Protein AF-A0A7H4P7T0-F1 (afdb_monomer)

pLDDT: mean 89.49, std 13.35, range [50.94, 98.62]

Structure (mmCIF, N/CA/C/O backbone):
data_AF-A0A7H4P7T0-F1
#
_entry.id   AF-A0A7H4P7T0-F1
#
loop_
_atom_site.group_PDB
_atom_site.id
_atom_site.type_symbol
_atom_site.label_atom_id
_atom_site.label_alt_id
_atom_site.label_comp_id
_atom_site.label_asym_id
_atom_site.label_entity_id
_atom_site.label_seq_id
_atom_site.pdbx_PDB_ins_code
_atom_site.Cartn_x
_atom_site.Cartn_y
_atom_site.Cartn_z
_atom_site.occupancy
_atom_site.B_iso_or_equiv
_atom_site.auth_seq_id
_atom_site.auth_comp_id
_atom_site.auth_asym_id
_atom_site.auth_atom_id
_atom_site.pdbx_PDB_model_num
ATOM 1 N N . MET A 1 1 ? 16.110 7.468 -2.937 1.00 66.06 1 MET A N 1
ATOM 2 C CA . MET A 1 1 ? 14.788 7.053 -2.421 1.00 66.06 1 MET A CA 1
ATOM 3 C C . MET A 1 1 ? 14.687 5.543 -2.537 1.00 66.06 1 MET A C 1
ATOM 5 O O . MET A 1 1 ? 15.011 5.024 -3.598 1.00 66.06 1 MET A O 1
ATOM 9 N N . THR A 1 2 ? 14.296 4.847 -1.471 1.00 93.00 2 THR A N 1
ATOM 10 C CA . THR A 1 2 ? 14.034 3.398 -1.492 1.00 93.00 2 THR A CA 1
ATOM 11 C C . THR A 1 2 ? 12.527 3.155 -1.460 1.00 93.00 2 THR A C 1
ATOM 13 O O . THR A 1 2 ? 11.781 3.988 -0.949 1.00 93.00 2 THR A O 1
ATOM 16 N N . TYR A 1 3 ? 12.060 2.010 -1.962 1.00 95.00 3 TYR A N 1
ATOM 17 C CA . TYR A 1 3 ? 10.635 1.663 -1.866 1.00 95.00 3 TYR A CA 1
ATOM 18 C C . TYR A 1 3 ? 10.163 1.486 -0.418 1.00 95.00 3 TYR A C 1
ATOM 20 O O . TYR A 1 3 ? 9.003 1.752 -0.134 1.00 95.00 3 TYR A O 1
ATOM 28 N N . SER A 1 4 ? 11.056 1.110 0.504 1.00 94.56 4 SER A N 1
ATOM 29 C CA . SER A 1 4 ? 10.749 1.062 1.938 1.00 94.56 4 SER A CA 1
ATOM 30 C C . SER A 1 4 ? 10.454 2.442 2.525 1.00 94.56 4 SER A C 1
ATOM 32 O O . SER A 1 4 ? 9.497 2.578 3.276 1.00 94.56 4 SER A O 1
ATOM 34 N N . ALA A 1 5 ? 11.226 3.468 2.149 1.00 97.19 5 ALA A N 1
ATOM 35 C CA . ALA A 1 5 ? 10.965 4.839 2.582 1.00 97.19 5 ALA A CA 1
ATOM 36 C C . ALA A 1 5 ? 9.631 5.347 2.013 1.00 97.19 5 ALA A C 1
ATOM 38 O O . ALA A 1 5 ? 8.792 5.819 2.766 1.00 97.19 5 ALA A O 1
ATOM 39 N N . MET A 1 6 ? 9.378 5.130 0.715 1.00 97.12 6 MET A N 1
ATOM 40 C CA . MET A 1 6 ? 8.098 5.510 0.101 1.00 97.12 6 MET A CA 1
ATOM 41 C C . MET A 1 6 ? 6.900 4.774 0.723 1.00 97.12 6 MET A C 1
ATOM 43 O O . MET A 1 6 ? 5.821 5.342 0.836 1.00 97.12 6 MET A O 1
ATOM 47 N N . ALA A 1 7 ? 7.061 3.507 1.118 1.00 97.56 7 ALA A N 1
ATOM 48 C CA . ALA A 1 7 ? 6.014 2.757 1.807 1.00 97.56 7 ALA A CA 1
ATOM 49 C C . ALA A 1 7 ? 5.692 3.352 3.185 1.00 97.56 7 ALA A C 1
ATOM 51 O O . ALA A 1 7 ? 4.520 3.419 3.550 1.00 97.56 7 ALA A O 1
ATOM 52 N N . GLN A 1 8 ? 6.709 3.808 3.921 1.00 98.31 8 GLN A N 1
ATOM 53 C CA . GLN A 1 8 ? 6.505 4.497 5.193 1.00 98.31 8 GLN A CA 1
ATOM 54 C C . GLN A 1 8 ? 5.771 5.828 4.988 1.00 98.31 8 GLN A C 1
ATOM 56 O O . GLN A 1 8 ? 4.786 6.073 5.673 1.00 98.31 8 GLN A O 1
ATOM 61 N N . ASP A 1 9 ? 6.158 6.617 3.982 1.00 98.06 9 ASP A N 1
ATOM 62 C CA . ASP A 1 9 ? 5.473 7.877 3.658 1.00 98.06 9 ASP A CA 1
ATOM 63 C C . ASP A 1 9 ? 3.984 7.647 3.323 1.00 98.06 9 ASP A C 1
ATOM 65 O O . ASP A 1 9 ? 3.109 8.406 3.748 1.00 98.06 9 ASP A O 1
ATOM 69 N N . LEU A 1 10 ? 3.665 6.569 2.591 1.00 97.88 10 LEU A N 1
ATOM 70 C CA . LEU A 1 10 ? 2.275 6.177 2.327 1.00 97.88 10 LEU A CA 1
ATOM 71 C C . LEU A 1 10 ? 1.534 5.803 3.618 1.00 97.88 10 LEU A C 1
ATOM 73 O O . LEU A 1 10 ? 0.383 6.201 3.796 1.00 97.88 10 LEU A O 1
ATOM 77 N N . LEU A 1 11 ? 2.172 5.042 4.509 1.00 98.44 11 LEU A N 1
ATOM 78 C CA . LEU A 1 11 ? 1.588 4.636 5.787 1.00 98.44 11 LEU A CA 1
ATOM 79 C C . LEU A 1 11 ? 1.288 5.848 6.679 1.00 98.44 11 LEU A C 1
ATOM 81 O O . LEU A 1 11 ? 0.195 5.940 7.241 1.00 98.44 11 LEU A O 1
ATOM 85 N N . ASP A 1 12 ? 2.227 6.786 6.759 1.00 98.62 12 ASP A N 1
ATOM 86 C CA . ASP A 1 12 ? 2.089 8.017 7.535 1.00 98.62 12 ASP A CA 1
ATOM 87 C C . ASP A 1 12 ? 0.959 8.882 6.965 1.00 98.62 12 ASP A C 1
ATOM 89 O O . ASP A 1 12 ? 0.071 9.299 7.707 1.00 98.62 12 ASP A O 1
ATOM 93 N N . THR A 1 13 ? 0.881 9.009 5.636 1.00 98.44 13 THR A N 1
ATOM 94 C CA . THR A 1 13 ? -0.222 9.708 4.954 1.00 98.44 13 THR A CA 1
ATOM 95 C C . THR A 1 13 ? -1.589 9.102 5.293 1.00 98.44 13 THR A C 1
ATOM 97 O O . THR A 1 13 ? -2.551 9.831 5.560 1.00 98.44 13 THR A O 1
ATOM 100 N N . LEU A 1 14 ? -1.709 7.767 5.300 1.00 98.44 14 LEU A N 1
ATOM 101 C CA . LEU A 1 14 ? -2.956 7.104 5.692 1.00 98.44 14 LEU A CA 1
ATOM 102 C C . LEU A 1 14 ? -3.310 7.386 7.158 1.00 98.44 14 LEU A C 1
ATOM 104 O O . LEU A 1 14 ? -4.483 7.582 7.468 1.00 98.44 14 LEU A O 1
ATOM 108 N N . ASN A 1 15 ? -2.320 7.388 8.055 1.00 98.44 15 ASN A N 1
ATOM 109 C CA . ASN A 1 15 ? -2.521 7.658 9.480 1.00 98.44 15 ASN A CA 1
ATOM 110 C C . ASN A 1 15 ? -2.985 9.097 9.720 1.00 98.44 15 ASN A C 1
ATOM 112 O O . ASN A 1 15 ? -3.973 9.308 10.420 1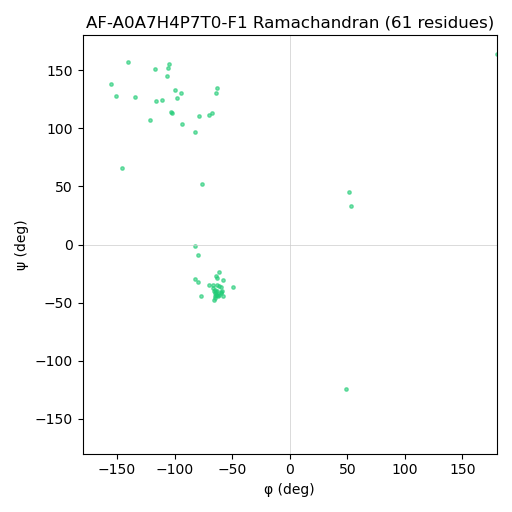.00 98.44 15 ASN A O 1
ATOM 116 N N . GLU A 1 16 ? -2.317 10.069 9.098 1.00 98.62 16 GLU A N 1
ATOM 117 C CA . GLU A 1 16 ? -2.679 11.489 9.161 1.00 98.62 16 GLU A CA 1
ATOM 118 C C . GLU A 1 16 ? -4.090 11.737 8.619 1.00 98.62 16 GLU A C 1
ATOM 120 O O . GLU A 1 16 ? -4.848 12.529 9.176 1.00 98.62 16 GLU A O 1
ATOM 125 N N . SER A 1 17 ? -4.470 10.999 7.574 1.00 98.25 17 SER A N 1
ATOM 126 C CA . SER A 1 17 ? -5.806 11.066 6.974 1.00 98.25 17 SER A CA 1
ATOM 127 C C . SER A 1 17 ? -6.855 10.224 7.712 1.00 98.25 17 SER A C 1
ATOM 129 O O . SER A 1 17 ? -8.011 10.199 7.295 1.00 98.25 17 SER A O 1
ATOM 131 N N . GLN A 1 18 ? -6.470 9.508 8.776 1.00 98.25 18 GLN A N 1
ATOM 132 C CA . GLN A 1 18 ? -7.319 8.563 9.513 1.00 98.25 18 GLN A CA 1
ATOM 133 C C . GLN A 1 18 ? -7.978 7.495 8.614 1.00 98.25 18 GLN A C 1
ATOM 135 O O . GLN A 1 18 ? -9.094 7.041 8.865 1.00 98.25 18 GLN A O 1
ATOM 140 N N . IL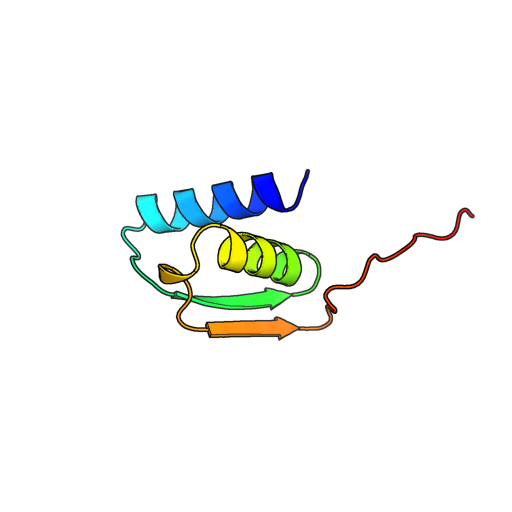E A 1 19 ? -7.287 7.076 7.551 1.00 98.50 19 ILE A N 1
ATOM 141 C CA . ILE A 1 19 ? -7.747 6.039 6.624 1.00 98.50 19 ILE A CA 1
ATOM 142 C C . ILE A 1 19 ? -7.181 4.700 7.082 1.00 98.50 19 ILE A C 1
ATOM 144 O O . ILE A 1 19 ? -6.015 4.385 6.852 1.00 98.50 19 ILE A O 1
ATOM 148 N N . GLU A 1 20 ? -8.010 3.873 7.708 1.00 98.06 20 GLU A N 1
ATOM 149 C CA . GLU A 1 20 ? -7.572 2.561 8.198 1.00 98.06 20 GLU A CA 1
ATOM 150 C C . GLU A 1 20 ? -7.214 1.597 7.062 1.00 98.06 20 GLU A C 1
ATOM 152 O O . GLU A 1 20 ? -6.281 0.809 7.189 1.00 98.06 20 GLU A O 1
ATOM 157 N N . LYS A 1 21 ? -7.914 1.662 5.927 1.00 98.19 21 LYS A N 1
ATOM 158 C CA . LYS A 1 21 ? -7.718 0.734 4.811 1.00 98.19 21 LYS A CA 1
ATOM 159 C C . LYS A 1 21 ? -8.148 1.363 3.490 1.00 98.19 21 LYS A C 1
ATOM 161 O O . LYS A 1 21 ? -9.193 2.007 3.437 1.00 98.19 21 LYS A O 1
ATOM 166 N N . ALA A 1 22 ? -7.378 1.157 2.421 1.00 98.19 22 ALA A N 1
ATOM 167 C CA . ALA A 1 22 ? -7.650 1.767 1.117 1.00 98.19 22 ALA A CA 1
ATOM 168 C C . ALA A 1 22 ? -7.388 0.829 -0.068 1.00 98.19 22 ALA A C 1
ATOM 170 O O . ALA A 1 22 ? -6.600 -0.116 0.014 1.00 98.19 22 ALA A O 1
ATOM 171 N N . THR A 1 23 ? -8.045 1.122 -1.192 1.00 98.25 23 THR A N 1
ATOM 172 C CA . THR A 1 23 ? -7.689 0.569 -2.503 1.00 98.25 23 THR A CA 1
ATOM 173 C C . THR A 1 23 ? -6.771 1.550 -3.212 1.00 98.25 23 THR A C 1
ATOM 175 O O . THR A 1 23 ? -7.087 2.732 -3.324 1.00 98.25 23 THR A O 1
A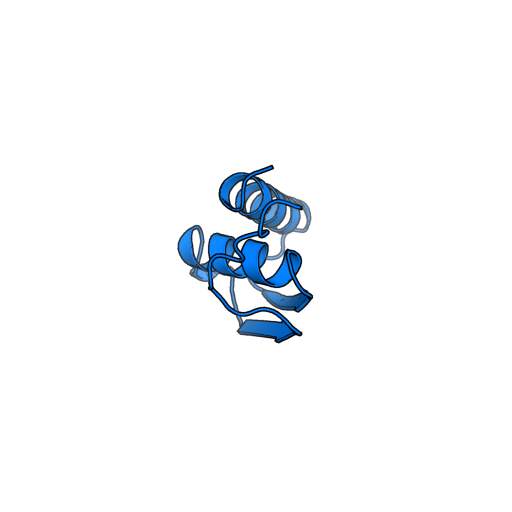TOM 178 N N . PHE A 1 24 ? -5.652 1.048 -3.718 1.00 97.50 24 PHE A N 1
ATOM 179 C CA . PHE A 1 24 ? -4.627 1.852 -4.363 1.00 97.50 24 PHE A CA 1
ATOM 180 C C . PHE A 1 24 ? -4.629 1.655 -5.873 1.00 97.50 24 PHE A C 1
ATOM 182 O O . PHE A 1 24 ? -4.825 0.546 -6.372 1.00 97.50 24 PHE A O 1
ATOM 189 N N . ILE A 1 25 ? -4.337 2.732 -6.596 1.00 96.00 25 ILE A N 1
ATOM 190 C CA . ILE A 1 25 ? -4.060 2.703 -8.031 1.00 96.00 25 ILE A CA 1
ATOM 191 C C . ILE A 1 25 ? -2.658 3.280 -8.215 1.00 96.00 25 ILE A C 1
ATOM 193 O O . ILE A 1 25 ? -2.444 4.474 -8.023 1.00 96.00 25 ILE A O 1
ATOM 197 N N . GLY A 1 26 ? -1.690 2.418 -8.521 1.00 92.56 26 GLY A N 1
ATOM 198 C CA . GLY A 1 26 ? -0.282 2.785 -8.642 1.00 92.56 26 GLY A CA 1
ATOM 199 C C . GLY A 1 26 ? 0.202 2.698 -10.085 1.00 92.56 26 GLY A C 1
ATOM 200 O O . GLY A 1 26 ? 0.124 1.636 -10.699 1.00 92.56 26 GLY A O 1
ATOM 201 N N . HIS A 1 27 ? 0.748 3.794 -10.611 1.00 93.00 27 HIS A N 1
ATOM 202 C CA . HIS A 1 27 ? 1.399 3.833 -11.923 1.00 93.00 27 HIS A CA 1
ATOM 203 C C . HIS A 1 27 ? 2.922 3.762 -11.771 1.00 93.00 27 HIS A C 1
ATOM 205 O O . HIS A 1 27 ? 3.488 4.500 -10.958 1.00 93.00 27 HIS A O 1
ATOM 211 N N . SER A 1 28 ? 3.595 2.913 -12.556 1.00 88.25 28 SER A N 1
ATOM 212 C CA . SER A 1 28 ? 5.061 2.802 -12.567 1.00 88.25 28 SER A CA 1
ATOM 213 C C . SER A 1 28 ? 5.647 2.667 -11.142 1.00 88.25 28 SER A C 1
ATOM 215 O O . SER A 1 28 ? 5.223 1.809 -10.364 1.00 88.25 28 SER A O 1
ATOM 217 N N . MET A 1 29 ? 6.570 3.550 -10.746 1.00 92.19 29 MET A N 1
ATOM 218 C CA . MET A 1 29 ? 7.164 3.616 -9.403 1.00 92.19 29 MET A CA 1
ATOM 219 C C . MET A 1 29 ? 6.126 3.598 -8.266 1.00 92.19 29 MET A C 1
ATOM 221 O O . MET A 1 29 ? 6.359 2.957 -7.242 1.00 92.19 29 MET A O 1
ATOM 225 N N . GLY A 1 30 ? 4.966 4.239 -8.452 1.00 92.31 30 GLY A N 1
ATOM 226 C CA . GLY A 1 30 ? 3.899 4.262 -7.452 1.00 92.31 30 GLY A CA 1
ATOM 227 C C . GLY A 1 30 ? 3.331 2.873 -7.161 1.00 92.31 30 GLY A C 1
ATOM 228 O O . GLY A 1 30 ? 3.039 2.556 -6.013 1.00 92.31 30 GLY A O 1
ATOM 229 N N . GLY A 1 31 ? 3.254 1.995 -8.168 1.00 94.06 31 GLY A N 1
ATOM 230 C CA . GLY A 1 31 ? 2.837 0.608 -7.954 1.00 94.06 31 GLY A CA 1
ATOM 231 C C . GLY A 1 31 ? 3.839 -0.173 -7.102 1.00 94.06 31 GLY A C 1
ATOM 232 O O . GLY A 1 31 ? 3.432 -0.887 -6.190 1.00 94.06 31 GLY A O 1
ATOM 233 N N . LYS A 1 32 ? 5.148 0.026 -7.314 1.00 93.00 32 LYS A N 1
ATOM 234 C CA . LYS A 1 32 ? 6.194 -0.591 -6.477 1.00 93.00 32 LYS A CA 1
ATOM 235 C C . LYS A 1 32 ? 6.194 -0.064 -5.042 1.00 93.00 32 LYS A C 1
ATOM 237 O O . LYS A 1 32 ? 6.396 -0.849 -4.119 1.00 93.00 32 LYS A O 1
ATOM 242 N N . ALA A 1 33 ? 5.929 1.226 -4.840 1.00 95.81 33 ALA A N 1
ATOM 243 C CA . ALA A 1 33 ? 5.775 1.793 -3.502 1.00 95.81 33 ALA A CA 1
ATOM 244 C C . ALA A 1 33 ? 4.597 1.151 -2.748 1.00 95.81 33 ALA A C 1
ATOM 246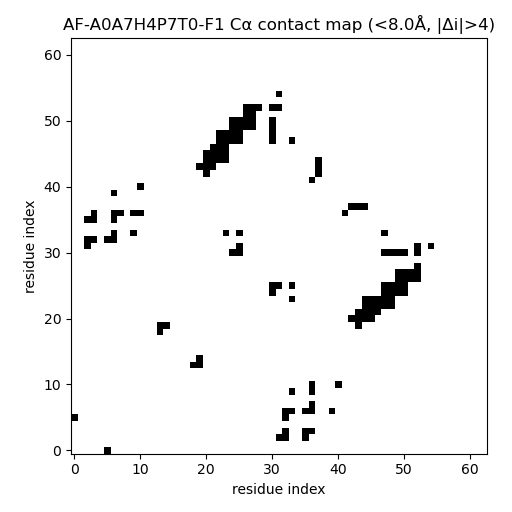 O O . ALA A 1 33 ? 4.751 0.752 -1.596 1.00 95.81 33 ALA A O 1
ATOM 247 N N . VAL A 1 34 ? 3.450 0.954 -3.410 1.00 96.50 34 VAL A N 1
ATOM 248 C CA . VAL A 1 34 ? 2.302 0.278 -2.782 1.00 96.50 34 VAL A CA 1
ATOM 249 C C . VAL A 1 34 ? 2.557 -1.217 -2.576 1.00 96.50 34 VAL A C 1
ATOM 251 O O . VAL A 1 34 ? 2.145 -1.767 -1.560 1.00 96.50 34 VAL A O 1
ATOM 254 N N . MET A 1 35 ? 3.274 -1.892 -3.481 1.00 94.75 35 MET A N 1
ATOM 255 C CA . MET A 1 35 ? 3.706 -3.278 -3.246 1.00 94.75 35 MET A CA 1
ATOM 256 C C . MET A 1 35 ? 4.592 -3.373 -1.997 1.00 94.75 35 MET A C 1
ATOM 258 O O . MET A 1 35 ? 4.388 -4.262 -1.172 1.00 94.75 35 MET A O 1
ATOM 262 N N . ALA A 1 36 ? 5.517 -2.431 -1.799 1.00 96.25 36 ALA A N 1
ATOM 263 C CA . ALA A 1 36 ? 6.310 -2.361 -0.575 1.00 96.25 36 ALA A CA 1
ATOM 264 C C . ALA A 1 36 ? 5.444 -2.074 0.667 1.00 96.25 36 ALA A C 1
ATOM 266 O O . ALA A 1 36 ? 5.625 -2.737 1.687 1.00 96.25 36 ALA A O 1
ATOM 267 N N . LEU A 1 37 ? 4.450 -1.180 0.573 1.00 97.75 37 LEU A N 1
ATOM 268 C CA . LEU A 1 37 ? 3.469 -0.963 1.645 1.00 97.75 37 LEU A CA 1
ATOM 269 C C . LEU A 1 37 ? 2.691 -2.244 1.968 1.00 97.75 37 LEU A C 1
ATOM 271 O O . LEU A 1 37 ? 2.492 -2.546 3.136 1.00 97.75 37 LEU A O 1
ATOM 275 N N . SER A 1 38 ? 2.300 -3.030 0.963 1.00 96.06 38 SER A N 1
ATOM 276 C CA . SER A 1 38 ? 1.572 -4.286 1.185 1.00 96.06 38 SER A CA 1
ATOM 277 C C . SER A 1 38 ? 2.386 -5.325 1.963 1.00 96.06 38 SER A C 1
ATOM 279 O O . SER A 1 38 ? 1.809 -6.121 2.696 1.00 96.06 38 SER A O 1
ATOM 281 N N . ALA A 1 39 ? 3.717 -5.295 1.844 1.00 95.62 39 ALA A N 1
ATOM 282 C CA . ALA A 1 39 ? 4.610 -6.137 2.633 1.00 95.62 39 ALA A CA 1
ATOM 283 C C . ALA A 1 39 ? 4.838 -5.584 4.051 1.00 95.62 39 ALA A C 1
ATOM 285 O O . ALA A 1 39 ? 5.032 -6.361 4.982 1.00 95.62 39 ALA A O 1
ATOM 286 N N . LEU A 1 40 ? 4.822 -4.257 4.209 1.00 96.81 40 LEU A N 1
ATOM 287 C CA . LEU A 1 40 ? 5.020 -3.566 5.485 1.00 96.81 40 LEU A CA 1
ATOM 288 C C . LEU A 1 40 ? 3.772 -3.599 6.386 1.00 96.81 40 LEU A C 1
ATOM 290 O O . LEU A 1 40 ? 3.896 -3.830 7.584 1.00 96.81 40 LEU A O 1
ATOM 294 N N . ALA A 1 41 ? 2.594 -3.343 5.815 1.00 97.69 41 ALA A N 1
ATOM 295 C CA . ALA A 1 41 ? 1.328 -3.125 6.516 1.00 97.69 41 ALA A CA 1
ATOM 296 C C . ALA A 1 41 ? 0.144 -3.689 5.690 1.00 97.69 41 ALA A C 1
ATOM 298 O O . ALA A 1 41 ? -0.680 -2.930 5.159 1.00 97.69 41 ALA A O 1
ATOM 299 N N . PRO A 1 42 ? 0.066 -5.022 5.497 1.00 97.56 42 PRO A N 1
ATOM 300 C CA . PRO A 1 42 ? -0.923 -5.666 4.623 1.00 97.56 42 PRO A CA 1
ATOM 301 C C . PRO A 1 42 ? -2.376 -5.359 5.008 1.00 97.56 42 PRO A C 1
ATOM 303 O O . PRO A 1 42 ? -3.250 -5.289 4.143 1.00 97.56 42 PRO A O 1
ATOM 306 N N . GLU A 1 43 ? -2.654 -5.134 6.292 1.00 98.12 43 GLU A N 1
ATOM 307 C CA . GLU A 1 43 ? -3.976 -4.783 6.812 1.00 98.12 43 GLU A CA 1
ATOM 308 C C . GLU A 1 43 ? -4.517 -3.462 6.248 1.00 98.12 43 GLU A C 1
ATOM 310 O O . GLU A 1 43 ? -5.734 -3.283 6.158 1.00 98.12 43 GLU A O 1
ATOM 315 N N . ARG A 1 44 ? -3.623 -2.578 5.789 1.00 98.06 44 ARG A N 1
ATOM 316 C CA . ARG A 1 44 ? -3.955 -1.271 5.207 1.00 98.06 44 ARG A CA 1
ATOM 317 C C . ARG A 1 44 ? -4.402 -1.357 3.748 1.00 98.06 44 ARG A C 1
ATOM 319 O O . ARG A 1 44 ? -4.907 -0.373 3.202 1.00 98.06 44 ARG A O 1
ATOM 326 N N . ILE A 1 45 ? -4.268 -2.523 3.110 1.00 97.69 45 ILE A N 1
ATOM 327 C CA . ILE A 1 45 ? -4.568 -2.726 1.689 1.00 97.69 45 ILE A CA 1
ATOM 328 C C . ILE A 1 45 ? -5.911 -3.446 1.515 1.00 97.69 45 ILE A C 1
ATOM 330 O O . ILE A 1 45 ? -6.072 -4.614 1.865 1.00 97.69 45 ILE A O 1
ATOM 334 N N . ALA A 1 46 ? -6.897 -2.763 0.932 1.00 97.94 46 ALA A N 1
ATOM 335 C CA . ALA A 1 46 ? -8.114 -3.395 0.408 1.00 97.94 46 ALA A CA 1
ATOM 336 C C . ALA A 1 46 ? -7.910 -3.977 -0.994 1.00 97.94 46 ALA A C 1
ATOM 338 O O . ALA A 1 46 ? -8.534 -4.978 -1.338 1.00 97.94 46 ALA A O 1
ATOM 339 N N . GLY A 1 47 ? -7.020 -3.378 -1.783 1.00 95.88 47 GLY A N 1
ATOM 340 C CA . GLY A 1 47 ? -6.648 -3.852 -3.109 1.00 95.88 47 GLY A CA 1
ATOM 341 C C . GLY A 1 47 ? -5.611 -2.942 -3.762 1.00 95.88 47 GLY A C 1
ATOM 342 O O . GLY A 1 47 ? -5.409 -1.807 -3.330 1.00 95.88 47 GLY A O 1
ATOM 343 N N . LEU A 1 48 ? -4.963 -3.443 -4.812 1.00 94.44 48 LEU A N 1
ATOM 344 C CA . LEU A 1 48 ? -4.011 -2.691 -5.626 1.00 94.44 48 LEU A CA 1
ATOM 345 C C . LEU A 1 48 ? -4.287 -2.943 -7.109 1.00 94.44 48 LEU A C 1
ATOM 347 O O . LEU A 1 48 ? -4.290 -4.086 -7.560 1.00 94.44 48 LEU A O 1
ATOM 351 N N . VAL A 1 49 ? -4.444 -1.861 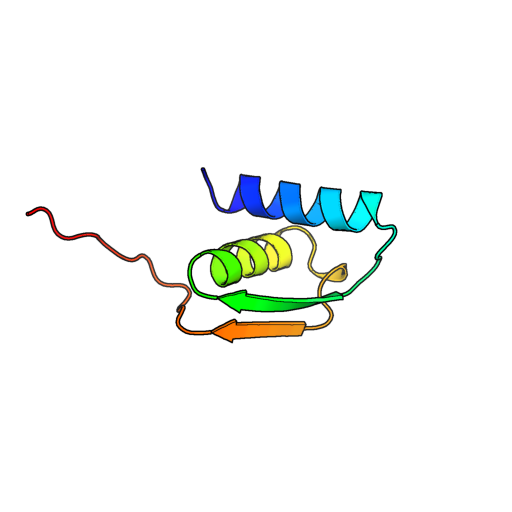-7.867 1.00 94.12 49 VAL A N 1
ATOM 352 C CA . VAL A 1 49 ? -4.348 -1.858 -9.328 1.00 94.12 49 VAL A CA 1
ATOM 353 C C . VAL A 1 49 ? -2.989 -1.282 -9.711 1.00 94.12 49 VAL A C 1
ATOM 355 O O . VAL A 1 49 ? -2.717 -0.106 -9.472 1.00 94.12 49 VAL A O 1
ATOM 358 N N . ALA A 1 50 ? -2.128 -2.114 -10.292 1.00 89.06 50 ALA A N 1
ATOM 359 C CA . ALA A 1 50 ? -0.819 -1.710 -10.795 1.00 89.06 50 ALA A CA 1
ATOM 360 C C . ALA A 1 50 ? -0.894 -1.471 -12.310 1.00 89.06 50 ALA A C 1
ATOM 362 O O . ALA A 1 50 ? -1.344 -2.344 -13.051 1.00 89.06 50 ALA A O 1
ATOM 363 N N . ILE A 1 51 ? -0.464 -0.292 -12.764 1.00 86.50 51 ILE A N 1
ATOM 364 C CA . ILE A 1 51 ? -0.496 0.107 -14.176 1.00 86.50 51 ILE A CA 1
ATOM 365 C C . ILE A 1 51 ? 0.936 0.307 -14.672 1.00 86.50 51 ILE A C 1
ATOM 367 O O . ILE A 1 51 ? 1.686 1.101 -14.101 1.00 86.50 51 ILE A O 1
ATOM 371 N N . ASP A 1 52 ? 1.279 -0.418 -15.739 1.00 74.81 52 ASP A N 1
ATOM 372 C CA . ASP A 1 52 ? 2.576 -0.377 -16.428 1.00 74.81 52 ASP A CA 1
ATOM 373 C C . ASP A 1 52 ? 3.785 -0.547 -15.489 1.00 74.81 52 ASP A C 1
ATOM 375 O O . ASP A 1 52 ? 4.762 0.203 -15.497 1.00 74.81 52 ASP A O 1
ATOM 379 N N . ILE A 1 53 ? 3.677 -1.528 -14.591 1.00 66.94 53 ILE A N 1
ATOM 380 C CA . ILE A 1 53 ? 4.748 -1.890 -13.672 1.00 66.94 53 ILE A CA 1
ATOM 381 C C . ILE A 1 53 ? 4.670 -3.368 -13.308 1.00 66.94 53 ILE A C 1
ATOM 383 O O . ILE A 1 53 ? 3.633 -3.867 -12.874 1.00 66.94 53 ILE A O 1
ATOM 387 N N . ALA A 1 54 ? 5.791 -4.066 -13.468 1.00 61.78 54 ALA A N 1
ATOM 388 C CA . ALA A 1 54 ? 5.983 -5.417 -12.957 1.00 61.78 54 ALA A CA 1
ATOM 389 C C . ALA A 1 54 ? 6.907 -5.381 -11.721 1.00 61.78 54 ALA A C 1
ATOM 391 O O . ALA A 1 54 ? 7.765 -4.492 -11.622 1.00 61.78 54 ALA A O 1
ATOM 392 N N . PRO A 1 55 ? 6.782 -6.334 -10.775 1.00 62.09 55 PRO A N 1
ATOM 393 C CA . PRO A 1 55 ? 7.659 -6.454 -9.608 1.00 62.09 55 PRO A CA 1
ATOM 394 C C . PRO A 1 55 ? 9.014 -7.056 -10.017 1.00 62.09 55 PRO A C 1
ATOM 396 O O . PRO A 1 55 ? 9.467 -8.057 -9.475 1.00 62.09 55 PRO A O 1
ATOM 399 N N . VAL A 1 56 ? 9.640 -6.467 -11.032 1.00 67.50 56 VAL A N 1
ATOM 400 C CA . VAL A 1 56 ? 10.918 -6.883 -11.604 1.00 67.50 56 VAL A CA 1
ATOM 401 C C . VAL A 1 56 ? 11.943 -5.784 -11.403 1.00 67.50 56 VAL A C 1
ATOM 403 O O . VAL A 1 56 ? 11.603 -4.594 -11.324 1.00 67.50 56 V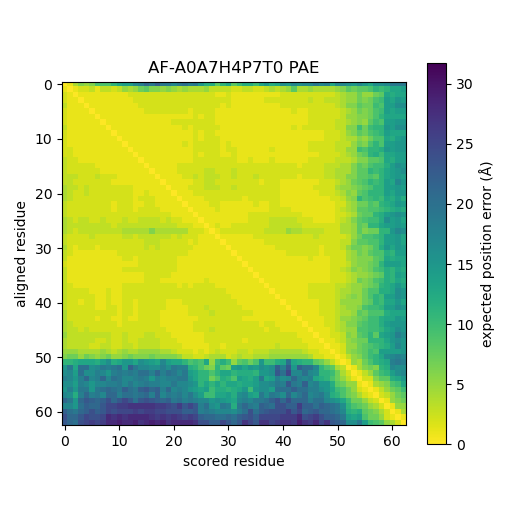AL A O 1
ATOM 406 N N . ASP A 1 57 ? 13.205 -6.181 -11.311 1.00 63.78 57 ASP A N 1
ATOM 407 C CA . ASP A 1 57 ? 14.299 -5.230 -11.230 1.00 63.78 57 ASP A CA 1
ATOM 408 C C . ASP A 1 57 ? 14.604 -4.694 -12.633 1.00 63.78 57 ASP A C 1
ATOM 410 O O . ASP A 1 57 ? 15.040 -5.434 -13.520 1.00 63.78 57 ASP A O 1
ATOM 414 N N . TYR A 1 58 ? 14.303 -3.414 -12.862 1.00 68.12 58 TYR A N 1
ATOM 415 C CA . TYR A 1 58 ? 14.552 -2.782 -14.155 1.00 68.12 58 TYR A CA 1
ATOM 416 C C . TYR A 1 58 ? 16.016 -2.360 -14.180 1.00 68.12 58 TYR A C 1
ATOM 418 O O . TYR A 1 58 ? 16.382 -1.307 -13.661 1.00 68.12 58 TYR A O 1
ATOM 426 N N . HIS A 1 59 ? 16.853 -3.201 -1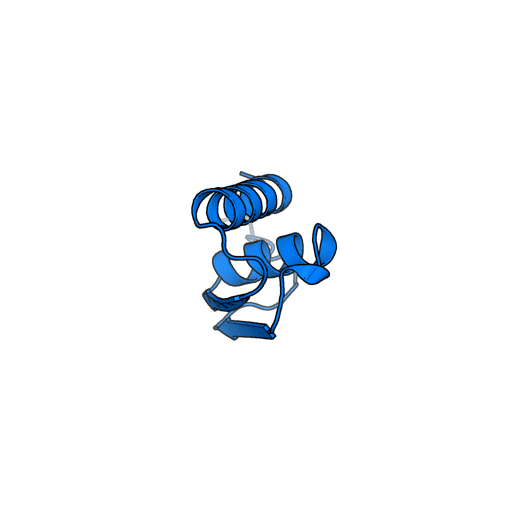4.779 1.00 68.00 59 HIS A N 1
ATOM 427 C CA . HIS A 1 59 ? 18.242 -2.864 -15.037 1.00 68.00 59 HIS A CA 1
ATOM 428 C C . HIS A 1 59 ? 18.293 -1.794 -16.131 1.00 68.00 59 HIS A C 1
ATOM 430 O O . HIS A 1 59 ? 17.977 -2.058 -17.292 1.00 68.00 59 HIS A O 1
ATOM 436 N N . VAL A 1 60 ? 18.702 -0.580 -15.769 1.00 63.84 60 VAL A N 1
ATOM 437 C CA . VAL A 1 60 ? 19.158 0.406 -16.752 1.00 63.84 60 VAL A CA 1
ATOM 438 C C . VAL A 1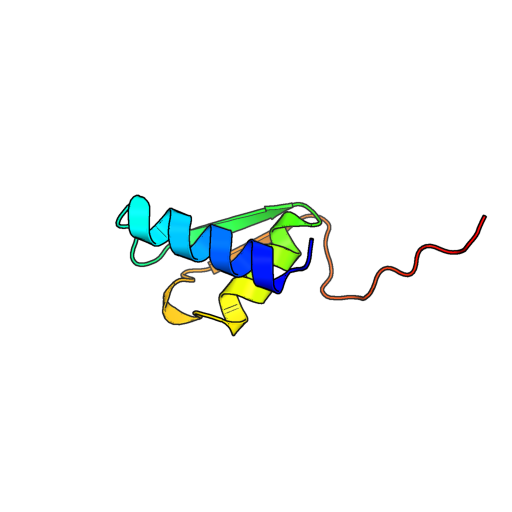 60 ? 20.461 -0.115 -17.350 1.00 63.84 60 VAL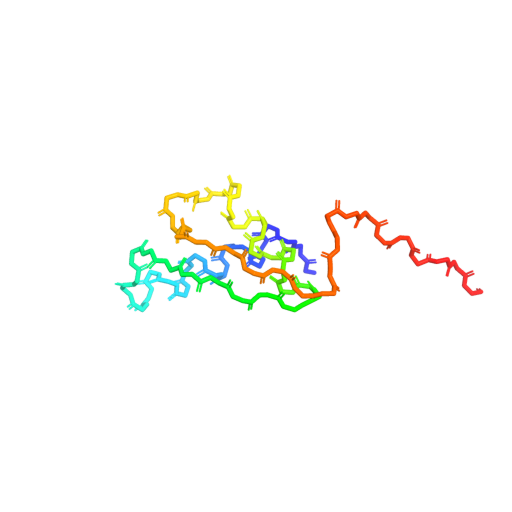 A C 1
ATOM 440 O O . VAL A 1 60 ? 21.461 -0.250 -16.647 1.00 63.84 60 VAL A O 1
ATOM 443 N N . SER A 1 61 ? 20.441 -0.466 -18.638 1.00 50.94 61 SER A N 1
ATOM 444 C CA . SER A 1 61 ? 21.683 -0.769 -19.355 1.00 50.94 61 SER A CA 1
ATOM 445 C C . SER A 1 61 ? 22.549 0.494 -19.389 1.00 50.94 61 SER A C 1
ATOM 447 O O . SER A 1 61 ? 22.008 1.571 -19.656 1.00 50.94 61 SER A O 1
ATOM 449 N N . PRO A 1 62 ? 23.860 0.396 -19.106 1.00 62.94 62 PRO A N 1
ATOM 450 C CA . PRO A 1 62 ? 24.747 1.539 -19.232 1.00 62.94 62 PRO A CA 1
ATOM 451 C C . PRO A 1 62 ? 24.806 1.948 -20.708 1.00 62.94 62 PRO A C 1
ATOM 453 O O . PRO A 1 62 ? 24.957 1.096 -21.585 1.00 62.94 62 PRO A O 1
ATOM 456 N N . SER A 1 63 ? 24.614 3.242 -20.955 1.00 58.34 63 SER A N 1
ATOM 457 C CA . SER A 1 63 ? 24.834 3.899 -22.248 1.00 58.34 63 SER A CA 1
ATOM 458 C C . SER A 1 63 ? 26.307 3.915 -22.625 1.00 58.34 63 SER A C 1
ATOM 460 O O . SER A 1 63 ? 27.103 4.216 -21.704 1.00 58.34 63 SER A O 1
#

Nearest PDB structures (foldseek):
  5ie4-assembly1_B  TM=9.416E-01  e=8.752E-03  Clonostachys rosea
  5c81-assembly1_A  TM=9.455E-01  e=3.206E-02  Clonostachys rosea
  5ie5-assembly2_C-2  TM=9.035E-01  e=4.214E-02  Clonostachys rosea
  6ty7-assembly1_A  TM=7.624E-01  e=1.074E-02  synthetic construct
  6xtc-assembly2_D  TM=7.622E-01  e=2.994E-02  synthetic construct

Secondary structure (DSSP, 8-state):
--HHHHHHHHHHHHHHTT-S-EEEEEETHHHHHHHHHHHH-GGGEEEEEEES--SS-------

Organism: NCBI:txid2058152

InterPro domains:
  IPR000073 Alpha/beta hydrolase fold-1 [PF00561] (4-56)
  IPR029058 Alpha/Beta hydrolase fold [G3DSA:3.40.50.1820] (1-63)
  IPR029058 Alpha/Beta hydrolase fold [SSF53474] (1-58)

Solvent-accessible surface area (backbone atoms only — not comparable to full-atom values): 3751 Å² total; per-residue (Å²): 138,53,47,67,58,49,17,48,53,52,52,50,52,28,58,78,68,68,49,74,58,44,72,45,78,17,56,36,71,47,25,52,21,49,54,39,24,46,74,76,47,48,81,39,50,72,45,76,47,65,41,87,56,70,105,63,87,82,77,78,76,86,129

Sequence (63 aa):
MTYSAMAQDLLDTLNESQIEKATFIGHSMGGKAVMALSALAPERIAGLVAIDIAPVDYHVSPS

Radius of gyration: 12.54 Å; Cα contacts (8 Å, |Δi|>4): 74; chains: 1; bounding box: 33×18×32 Å

Foldseek 3Di:
DDLLVLLVVVVVVCVVVVQQADEEEAEESRQSSVVNVCVVPVSRYPYYHYHPDDPDDDDDDDD

Mean predicted aligned error: 5.86 Å